Protein AF-A0AA42NW91-F1 (afdb_monomer_lite)

Foldseek 3Di:
DDDDDDDDDDDDDPDDDDPPVVVVVLQVVLLVQLLLLLLLLLLLLLLLVLVCVLVVHRDPSSVCSNVLSLLSLLVSCLSHHLVSSLVSNLVSNVVLLVVLVVQPVPLDPVSVVCSSVVPSVVSNVVCVVVSVVSVVVVVDDDVSSVPSCPDPSSVVSSVSSNVSSVVSNPPPDPD

Radius of gyration: 24.26 Å; chains: 1; bounding box: 45×74×80 Å

Sequence (175 aa):
MSKILKKVGFIIGLGVVHSVYAADIKTTGNEDKANQYTKCASSALTTGFIKTAFNQQSDRESQALIYGGAGMALYAGYLTSPEYALSSYKVHQQKIKQDSLKYISNGSRNEIYKFTVSYLVPKNEKCEPLFRELGGILAKKDADWDSFQNSDQAKELMKNITQSAKQMIVGKNSN

Secondary structure (DSSP, 8-state):
-----------------SSSHHHHHHHHHHHHHHHHHHHHHHHHHHHHHHHHHHHSS--HHHHHHHHHHHHHHHHHHHHS-HHHHHHHHHHHHHHHHHHHTTT-SS--HHHHHHHIIIIIHHHHHHTHHHHHHHHHHHTS--HHHHHHHHSHHHHHHHHHHHHHHHHHHS-S---

pLDDT: mean 81.88, std 19.74, range [27.89, 98.0]

Structure (mmCIF, N/CA/C/O backbone):
data_AF-A0AA42NW91-F1
#
_entry.id   AF-A0AA42NW91-F1
#
loop_
_atom_site.group_PDB
_atom_site.id
_atom_site.type_symbol
_atom_site.label_atom_id
_atom_site.label_alt_id
_atom_site.label_comp_id
_atom_site.label_asym_id
_atom_site.label_entity_id
_atom_site.label_seq_id
_atom_site.pdbx_PDB_ins_code
_atom_site.Cartn_x
_atom_site.Cartn_y
_atom_site.Cartn_z
_atom_site.occupancy
_atom_site.B_iso_or_equiv
_atom_site.auth_seq_id
_atom_site.auth_comp_id
_atom_site.auth_asym_id
_atom_site.auth_atom_id
_atom_site.pdbx_PDB_model_num
ATOM 1 N N . MET A 1 1 ? 23.705 59.621 -51.061 1.00 33.75 1 MET A N 1
ATOM 2 C CA . MET A 1 1 ? 22.946 58.984 -52.163 1.00 33.75 1 MET A CA 1
ATOM 3 C C . MET A 1 1 ? 23.263 57.492 -52.193 1.00 33.75 1 MET A C 1
ATOM 5 O O . MET A 1 1 ? 24.429 57.175 -52.048 1.00 33.75 1 MET A O 1
ATOM 9 N N . SER A 1 2 ? 22.228 56.647 -52.344 1.00 27.89 2 SER A N 1
ATOM 10 C CA . SER A 1 2 ? 22.190 55.221 -52.771 1.00 27.89 2 SER A CA 1
ATOM 11 C C . SER A 1 2 ? 23.281 54.245 -52.299 1.00 27.89 2 SER A C 1
ATOM 13 O O . SER A 1 2 ? 24.444 54.392 -52.635 1.00 27.89 2 SER A O 1
ATOM 15 N N . LYS A 1 3 ? 22.938 53.245 -51.468 1.00 41.09 3 LYS A N 1
ATOM 16 C CA . LYS A 1 3 ? 22.430 51.886 -51.817 1.00 41.09 3 LYS A CA 1
ATOM 17 C C . LYS A 1 3 ? 23.430 51.032 -52.616 1.00 41.09 3 LYS A C 1
ATOM 19 O O . LYS A 1 3 ? 23.683 51.352 -53.767 1.00 41.09 3 LYS A O 1
ATOM 24 N N . ILE A 1 4 ? 23.840 49.885 -52.051 1.00 37.78 4 ILE A N 1
ATOM 25 C CA . ILE A 1 4 ? 23.621 48.522 -52.594 1.00 37.78 4 ILE A CA 1
ATOM 26 C C . ILE A 1 4 ? 24.137 47.454 -51.600 1.00 37.78 4 ILE A C 1
ATOM 28 O O . ILE A 1 4 ? 25.276 47.479 -51.149 1.00 37.78 4 ILE A O 1
ATOM 32 N N . LEU A 1 5 ? 23.237 46.516 -51.286 1.00 41.16 5 LEU A N 1
ATOM 33 C CA . LEU A 1 5 ? 23.440 45.210 -50.650 1.00 41.16 5 LEU A CA 1
ATOM 34 C C . LEU A 1 5 ? 24.582 44.392 -51.287 1.00 41.16 5 LEU A C 1
ATOM 36 O O . LEU A 1 5 ? 24.640 44.308 -52.511 1.00 41.16 5 LEU A O 1
ATOM 40 N N . LYS A 1 6 ? 25.269 43.561 -50.487 1.00 33.19 6 LYS A N 1
ATOM 41 C CA . LYS A 1 6 ? 25.359 42.111 -50.767 1.00 33.19 6 LYS A CA 1
ATOM 42 C C . LYS A 1 6 ? 25.774 41.297 -49.532 1.00 33.19 6 LYS A C 1
ATOM 44 O O . LYS A 1 6 ? 26.684 41.649 -48.797 1.00 33.19 6 LYS A O 1
ATOM 49 N N . LYS A 1 7 ? 25.010 40.220 -49.340 1.00 41.91 7 LYS A N 1
ATOM 50 C CA . LYS A 1 7 ? 25.029 39.204 -48.281 1.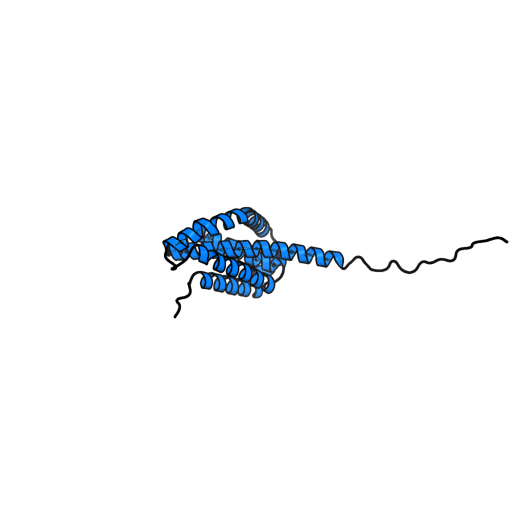00 41.91 7 LYS A CA 1
ATOM 51 C C . LYS A 1 7 ? 26.389 38.505 -48.153 1.00 41.91 7 LYS A C 1
ATOM 53 O O . LYS A 1 7 ? 26.914 38.076 -49.173 1.00 41.91 7 LYS A O 1
ATOM 58 N N . VAL A 1 8 ? 26.838 38.236 -46.925 1.00 40.94 8 VAL A N 1
ATOM 59 C CA . VAL A 1 8 ? 27.683 37.069 -46.603 1.00 40.94 8 VAL A CA 1
ATOM 60 C C . VAL A 1 8 ? 27.181 36.469 -45.288 1.00 40.94 8 VAL A C 1
ATOM 62 O O . VAL A 1 8 ? 26.791 37.191 -44.376 1.00 40.94 8 VAL A O 1
ATOM 65 N N . GLY A 1 9 ? 27.058 35.144 -45.289 1.00 35.78 9 GLY A N 1
ATOM 66 C CA . GLY A 1 9 ? 26.177 34.339 -44.451 1.00 35.78 9 GLY A CA 1
ATOM 67 C C . GLY A 1 9 ? 26.399 34.431 -42.946 1.00 35.78 9 GLY A C 1
ATOM 68 O O . GLY A 1 9 ? 27.510 34.281 -42.452 1.00 35.78 9 GLY A O 1
ATOM 69 N N . PHE A 1 10 ? 25.283 34.550 -42.230 1.00 36.75 10 PHE A N 1
ATOM 70 C CA . PHE A 1 10 ? 25.173 34.158 -40.834 1.00 36.75 10 PHE A CA 1
ATOM 71 C C . PHE A 1 10 ? 24.552 32.755 -40.806 1.00 36.75 10 PHE A C 1
ATOM 73 O O . PHE A 1 10 ? 23.337 32.600 -40.902 1.00 36.75 10 PHE A O 1
ATOM 80 N N . ILE A 1 11 ? 25.395 31.725 -40.761 1.00 48.62 11 ILE A N 1
ATOM 81 C CA . ILE A 1 11 ? 25.000 30.370 -40.367 1.00 48.62 11 ILE A CA 1
ATOM 82 C C . ILE A 1 11 ? 25.931 30.005 -39.218 1.00 48.62 11 ILE A C 1
ATOM 84 O O . ILE A 1 11 ? 27.062 29.588 -39.441 1.00 48.62 11 ILE A O 1
ATOM 88 N N . ILE A 1 12 ? 25.464 30.200 -37.986 1.00 46.41 12 ILE A N 1
ATOM 89 C CA . ILE A 1 12 ? 26.097 29.631 -36.798 1.00 46.41 12 ILE A CA 1
ATOM 90 C C . ILE A 1 12 ? 25.023 28.844 -36.050 1.00 46.41 12 ILE A C 1
ATOM 92 O O . ILE A 1 12 ? 24.181 29.403 -35.358 1.00 46.41 12 ILE A O 1
ATOM 96 N N . GLY A 1 13 ? 25.055 27.530 -36.278 1.00 39.03 13 GLY A N 1
ATOM 97 C CA . GLY A 1 13 ? 24.793 26.497 -35.278 1.00 39.03 13 GLY A CA 1
ATOM 98 C C . GLY A 1 13 ? 23.445 26.502 -34.563 1.00 39.03 13 GLY A C 1
ATOM 99 O O . GLY A 1 13 ? 23.393 26.724 -33.360 1.00 39.03 13 GLY A O 1
ATOM 100 N N . LEU A 1 14 ? 22.383 26.084 -35.256 1.00 40.84 14 LEU A N 1
ATOM 101 C CA . LEU A 1 14 ? 21.282 25.347 -34.623 1.00 40.84 14 LEU A CA 1
ATOM 102 C C . LEU A 1 14 ? 21.824 23.961 -34.231 1.00 40.84 14 LEU A C 1
ATOM 104 O O . LEU A 1 14 ? 21.695 22.987 -34.968 1.00 40.84 14 LEU A O 1
ATOM 108 N N . GLY A 1 15 ? 22.534 23.905 -33.107 1.00 42.09 15 GLY A N 1
ATOM 109 C CA . GLY A 1 15 ? 23.171 22.700 -32.594 1.00 42.09 15 GLY A CA 1
ATOM 110 C C . GLY A 1 15 ? 22.816 22.489 -31.129 1.00 42.09 15 GLY A C 1
ATOM 111 O O . GLY A 1 15 ? 23.334 23.183 -30.267 1.00 42.09 15 GLY A O 1
ATOM 112 N N . VAL A 1 16 ? 21.986 21.471 -30.886 1.00 46.84 16 VAL A N 1
ATOM 113 C CA . VAL A 1 16 ? 21.739 20.811 -29.589 1.00 46.84 16 VAL A CA 1
ATOM 114 C C . VAL A 1 16 ? 20.848 21.564 -28.587 1.00 46.84 16 VAL A C 1
ATOM 116 O O . VAL A 1 16 ? 21.306 22.025 -27.551 1.00 46.84 16 VAL A O 1
ATOM 119 N N . VAL A 1 17 ? 19.530 21.577 -28.825 1.00 44.03 17 VAL A N 1
ATOM 120 C CA . VAL A 1 17 ? 18.531 21.767 -27.747 1.00 44.03 17 VAL A CA 1
ATOM 121 C C . VAL A 1 17 ? 17.295 20.889 -27.997 1.00 44.03 17 VAL A C 1
ATOM 123 O O . VAL A 1 17 ? 16.213 21.406 -28.224 1.00 44.03 17 VAL A O 1
ATOM 126 N N . HIS A 1 18 ? 17.427 19.558 -28.036 1.00 40.38 18 HIS A N 1
ATOM 127 C CA . HIS A 1 18 ? 16.244 18.680 -28.192 1.00 40.38 18 HIS A CA 1
ATOM 128 C C . HIS A 1 18 ? 16.258 17.379 -27.370 1.00 40.38 18 HIS A C 1
ATOM 130 O O . HIS A 1 18 ? 15.422 16.516 -27.607 1.00 40.38 18 HIS A O 1
ATOM 136 N N . SER A 1 19 ? 17.135 17.214 -26.376 1.00 41.06 19 SER A N 1
ATOM 137 C CA . SER A 1 19 ? 17.220 15.939 -25.634 1.00 41.06 19 SER A CA 1
ATOM 138 C C . SER A 1 19 ? 16.938 16.003 -24.129 1.00 41.06 19 SER A C 1
ATOM 140 O O . SER A 1 19 ? 16.860 14.950 -23.508 1.00 41.06 19 SER A O 1
ATOM 142 N N . VAL A 1 20 ? 16.715 17.181 -23.532 1.00 45.53 20 VAL A N 1
ATOM 143 C CA . VAL A 1 20 ? 16.497 17.288 -22.069 1.00 45.53 20 VAL A CA 1
ATOM 144 C C . VAL A 1 20 ? 15.008 17.283 -21.683 1.00 45.53 20 VAL A C 1
ATOM 146 O O . VAL A 1 20 ? 14.636 16.730 -20.657 1.00 45.53 20 VAL A O 1
ATOM 149 N N . TYR A 1 21 ? 14.118 17.779 -22.548 1.00 44.28 21 TYR A N 1
ATOM 150 C CA . TYR A 1 21 ? 12.688 17.917 -22.221 1.00 44.28 21 TYR A CA 1
ATOM 151 C C . TYR A 1 21 ? 11.911 16.588 -22.135 1.00 44.28 21 TYR A C 1
ATOM 153 O O . TYR A 1 21 ? 10.896 16.505 -21.449 1.00 44.28 21 TYR A O 1
ATOM 161 N N . ALA A 1 22 ? 12.364 15.533 -22.820 1.00 45.94 22 ALA A N 1
ATOM 162 C CA . ALA A 1 22 ? 11.659 14.247 -22.841 1.00 45.94 22 ALA A CA 1
ATOM 163 C C . ALA A 1 22 ? 11.909 13.397 -21.580 1.00 45.94 22 ALA A C 1
ATOM 165 O O . ALA A 1 22 ? 11.042 12.615 -21.188 1.00 45.94 22 ALA A O 1
ATOM 166 N N . ALA A 1 23 ? 13.075 13.551 -20.943 1.00 49.50 23 ALA A N 1
ATOM 167 C CA . ALA A 1 23 ? 13.406 12.839 -19.711 1.00 49.50 23 ALA A CA 1
ATOM 168 C C . ALA A 1 23 ? 12.624 13.404 -18.514 1.00 49.50 23 ALA A C 1
ATOM 170 O O . ALA A 1 23 ? 12.064 12.630 -17.739 1.00 49.50 23 ALA A O 1
ATOM 171 N N . ASP A 1 24 ? 12.493 14.731 -18.419 1.00 49.06 24 ASP A N 1
ATOM 172 C CA . ASP A 1 24 ? 11.756 15.381 -17.328 1.00 49.06 24 ASP A CA 1
ATOM 173 C C . ASP A 1 24 ? 10.251 15.079 -17.380 1.00 49.06 24 ASP A C 1
ATOM 175 O O . ASP A 1 24 ? 9.681 14.656 -16.377 1.00 49.06 24 ASP A O 1
ATOM 179 N N . ILE A 1 25 ? 9.609 15.163 -18.554 1.00 60.72 25 ILE A N 1
ATOM 180 C CA . ILE A 1 25 ? 8.168 14.864 -18.692 1.00 60.72 25 ILE A CA 1
ATOM 181 C C . ILE A 1 25 ? 7.858 13.400 -18.334 1.00 60.72 25 ILE A C 1
ATOM 183 O O . ILE A 1 25 ? 6.850 13.113 -17.684 1.00 60.72 25 ILE A O 1
ATOM 187 N N . LYS A 1 26 ? 8.728 12.460 -18.733 1.00 61.66 26 LYS A N 1
ATOM 188 C CA . LYS A 1 26 ? 8.569 11.033 -18.411 1.00 61.66 26 LYS A CA 1
ATOM 189 C C . LYS A 1 26 ? 8.750 10.768 -16.912 1.00 61.66 26 LYS A C 1
ATOM 191 O O . LYS A 1 26 ? 8.016 9.956 -16.353 1.00 61.66 26 LYS A O 1
ATOM 196 N N . THR A 1 27 ? 9.683 11.470 -16.269 1.00 64.00 27 THR A N 1
ATOM 197 C CA . THR A 1 27 ? 9.941 11.347 -14.826 1.00 64.00 27 THR A CA 1
ATOM 198 C C . THR A 1 27 ? 8.755 11.872 -14.016 1.00 64.00 27 THR A C 1
ATOM 200 O O . THR A 1 27 ? 8.247 11.155 -13.158 1.00 64.00 27 THR A O 1
ATOM 203 N N . THR A 1 28 ? 8.207 13.042 -14.366 1.00 72.56 28 THR A N 1
ATOM 204 C CA . THR A 1 28 ? 7.009 13.591 -13.704 1.00 72.56 28 THR A CA 1
ATOM 205 C C . THR A 1 28 ? 5.781 12.692 -13.891 1.00 72.56 28 THR A C 1
ATOM 207 O O . THR A 1 28 ? 5.058 12.426 -12.933 1.00 72.56 28 THR A O 1
ATOM 210 N N . GLY A 1 29 ? 5.571 12.139 -15.093 1.00 86.00 29 GLY A N 1
ATOM 211 C CA . GLY A 1 29 ? 4.453 11.222 -15.350 1.00 86.00 29 GLY A CA 1
ATOM 212 C C . GLY A 1 29 ? 4.539 9.906 -14.564 1.00 86.00 29 GLY A C 1
ATOM 213 O O . GLY A 1 29 ? 3.520 9.399 -14.084 1.00 86.00 29 GLY A O 1
ATOM 214 N N . ASN A 1 30 ? 5.747 9.360 -14.394 1.00 91.44 30 ASN A N 1
ATOM 215 C CA . ASN A 1 30 ? 5.968 8.165 -13.580 1.00 91.44 30 ASN A CA 1
ATOM 216 C C . ASN A 1 30 ? 5.765 8.441 -12.086 1.00 91.44 30 ASN A C 1
ATOM 218 O O . ASN A 1 30 ? 5.148 7.623 -11.405 1.00 91.44 30 ASN A O 1
ATOM 222 N N . GLU A 1 31 ? 6.228 9.586 -11.584 1.00 94.06 31 GLU A N 1
ATOM 223 C CA . GLU A 1 31 ? 6.023 10.002 -10.193 1.00 94.06 31 GLU A CA 1
ATOM 224 C C . GLU A 1 31 ? 4.545 10.204 -9.857 1.00 94.06 31 GLU A C 1
ATOM 226 O O . GLU A 1 31 ? 4.063 9.663 -8.859 1.00 94.06 31 GLU A O 1
ATOM 231 N N . ASP A 1 32 ? 3.787 10.885 -10.719 1.00 94.56 32 ASP A N 1
ATOM 232 C CA . ASP A 1 32 ? 2.346 11.075 -10.534 1.00 94.56 32 ASP A CA 1
ATOM 233 C C . ASP A 1 32 ? 1.605 9.739 -10.450 1.00 94.56 32 ASP A C 1
ATOM 235 O O . ASP A 1 32 ? 0.714 9.544 -9.613 1.00 94.56 32 ASP A O 1
ATOM 239 N N . LYS A 1 33 ? 1.989 8.791 -11.305 1.00 95.69 33 LYS A N 1
ATOM 240 C CA . LYS A 1 33 ? 1.393 7.460 -11.341 1.00 95.69 33 LYS A CA 1
ATOM 241 C C . LYS A 1 33 ? 1.804 6.625 -10.130 1.00 95.69 33 LYS A C 1
ATOM 243 O O . LYS A 1 33 ? 0.939 6.039 -9.478 1.00 95.69 33 LYS A O 1
ATOM 248 N N . ALA A 1 34 ? 3.084 6.626 -9.767 1.00 96.50 34 ALA A N 1
ATOM 249 C CA . ALA A 1 34 ? 3.585 5.983 -8.556 1.00 96.50 34 ALA A CA 1
ATOM 250 C C . ALA A 1 34 ? 2.877 6.523 -7.303 1.00 96.50 34 ALA A C 1
ATOM 252 O O . ALA A 1 34 ? 2.460 5.745 -6.449 1.00 96.50 34 ALA A O 1
ATOM 253 N N . ASN A 1 35 ? 2.644 7.835 -7.229 1.00 97.56 35 ASN A N 1
ATOM 254 C CA . ASN A 1 35 ? 1.919 8.479 -6.136 1.00 97.56 35 ASN A CA 1
ATOM 255 C C . ASN A 1 35 ? 0.435 8.064 -6.061 1.00 97.56 35 ASN A C 1
ATOM 257 O O . ASN A 1 35 ? -0.132 7.947 -4.972 1.00 97.56 35 ASN A O 1
ATOM 261 N N . GLN A 1 36 ? -0.218 7.820 -7.200 1.00 97.56 36 GLN A N 1
ATOM 262 C CA . GLN A 1 36 ? -1.574 7.259 -7.220 1.00 97.56 36 GLN A CA 1
ATOM 263 C C . GLN A 1 36 ? -1.590 5.816 -6.700 1.00 97.56 36 GLN A C 1
ATOM 265 O O . GLN A 1 36 ? -2.428 5.472 -5.860 1.00 97.56 36 GLN A O 1
ATOM 270 N N . TYR A 1 37 ? -0.633 4.995 -7.137 1.00 98.00 37 TYR A N 1
ATOM 271 C CA . TYR A 1 37 ? -0.496 3.616 -6.679 1.00 98.00 37 TYR A CA 1
ATOM 272 C C . TYR A 1 37 ? -0.171 3.524 -5.184 1.00 98.00 37 TYR A C 1
ATOM 274 O O . TYR A 1 37 ? -0.821 2.757 -4.478 1.00 98.00 37 TYR A O 1
ATOM 282 N N . THR A 1 38 ? 0.743 4.337 -4.650 1.00 97.81 38 THR A N 1
ATOM 283 C CA . THR A 1 38 ? 1.073 4.347 -3.209 1.00 97.81 38 THR A CA 1
ATOM 284 C C . THR A 1 38 ? -0.094 4.832 -2.351 1.00 97.81 38 THR A C 1
ATOM 286 O O . THR A 1 38 ? -0.317 4.305 -1.258 1.00 97.81 38 THR A O 1
ATOM 289 N N . LYS A 1 39 ? -0.889 5.792 -2.840 1.00 97.50 39 LYS A N 1
ATOM 290 C CA . LYS A 1 39 ? -2.125 6.239 -2.181 1.00 97.50 39 LYS A CA 1
ATOM 291 C C . LYS A 1 39 ? -3.138 5.103 -2.060 1.00 97.50 39 LYS A C 1
ATOM 293 O O . LYS A 1 39 ? -3.711 4.904 -0.986 1.00 97.50 39 LYS A O 1
ATOM 298 N N . CYS A 1 40 ? -3.351 4.360 -3.142 1.00 97.81 40 CYS A N 1
ATOM 299 C CA . CYS A 1 40 ? -4.259 3.218 -3.153 1.00 97.81 40 CYS A CA 1
ATOM 300 C C . CYS A 1 40 ? -3.723 2.039 -2.337 1.00 97.81 40 CYS A C 1
ATOM 302 O O . CYS A 1 40 ? -4.472 1.466 -1.546 1.00 97.81 40 CYS A O 1
ATOM 304 N N . ALA A 1 41 ? -2.420 1.763 -2.419 1.00 97.69 41 ALA A N 1
ATOM 305 C CA . ALA A 1 41 ? -1.736 0.785 -1.583 1.00 97.69 41 ALA A CA 1
ATOM 306 C C . ALA A 1 41 ? -1.951 1.072 -0.094 1.00 97.69 41 ALA A C 1
ATOM 308 O O . ALA A 1 41 ? -2.323 0.179 0.661 1.00 97.69 41 ALA A O 1
ATOM 309 N N . SER A 1 42 ? -1.772 2.329 0.324 1.00 96.69 42 SER A N 1
ATOM 310 C CA . SER A 1 42 ? -1.940 2.759 1.715 1.00 96.69 42 SER A CA 1
ATOM 311 C C . SER A 1 42 ? -3.353 2.496 2.238 1.00 96.69 42 SER A C 1
ATOM 313 O O . SER A 1 42 ? -3.516 1.908 3.309 1.00 96.69 42 SER A O 1
ATOM 315 N N . SER A 1 43 ? -4.381 2.844 1.461 1.00 95.56 43 SER A N 1
ATOM 316 C CA . SER A 1 43 ? -5.779 2.589 1.827 1.00 95.56 43 SER A CA 1
ATOM 317 C C . SER A 1 43 ? -6.100 1.091 1.873 1.00 95.56 43 SER A C 1
ATOM 319 O O . SER A 1 43 ? -6.660 0.605 2.860 1.00 95.56 43 SER A O 1
ATOM 321 N N . ALA A 1 44 ? -5.693 0.340 0.848 1.00 96.00 44 ALA A N 1
ATOM 322 C CA . ALA A 1 44 ? -5.991 -1.081 0.724 1.00 96.00 44 ALA A CA 1
ATOM 323 C C . ALA A 1 44 ? -5.292 -1.919 1.800 1.00 96.00 44 ALA A C 1
ATOM 325 O O . ALA A 1 44 ? -5.958 -2.682 2.497 1.00 96.00 44 ALA A O 1
ATOM 326 N N . LEU A 1 45 ? -3.987 -1.715 2.013 1.00 95.56 45 LEU A N 1
ATOM 327 C CA . LEU A 1 45 ? -3.227 -2.409 3.056 1.00 95.56 45 LEU A CA 1
ATOM 328 C C . LEU A 1 45 ? -3.810 -2.119 4.436 1.00 95.56 45 LEU A C 1
ATOM 330 O O . LEU A 1 45 ? -4.073 -3.050 5.193 1.00 95.56 45 LEU A O 1
ATOM 334 N N . THR A 1 46 ? -4.082 -0.849 4.744 1.00 93.25 46 THR A N 1
ATOM 335 C CA . THR A 1 46 ? -4.713 -0.464 6.014 1.00 93.25 46 THR A CA 1
ATOM 336 C C . THR A 1 46 ? -6.041 -1.191 6.209 1.00 93.25 46 THR A C 1
ATOM 338 O O . THR A 1 46 ? -6.271 -1.791 7.255 1.00 93.25 46 THR A O 1
ATOM 341 N N . THR A 1 47 ? -6.899 -1.193 5.187 1.00 93.25 47 THR A N 1
ATOM 342 C CA . THR A 1 47 ? -8.207 -1.860 5.242 1.00 93.25 47 THR A CA 1
ATOM 343 C C . THR A 1 47 ? -8.057 -3.360 5.456 1.00 93.25 47 THR A C 1
ATOM 345 O O . THR A 1 47 ? -8.687 -3.921 6.349 1.00 93.25 47 THR A O 1
ATOM 348 N N . GLY A 1 48 ? -7.211 -4.015 4.659 1.00 93.00 48 GLY A N 1
ATOM 349 C CA . GLY A 1 48 ? -7.009 -5.456 4.721 1.00 93.00 48 GLY A CA 1
ATOM 350 C C . GLY A 1 48 ? -6.443 -5.895 6.067 1.00 93.00 48 GLY A C 1
ATOM 351 O O . GLY A 1 48 ? -6.966 -6.823 6.678 1.00 93.00 48 GLY A O 1
ATOM 352 N N . PHE A 1 49 ? -5.445 -5.189 6.599 1.00 91.31 49 PHE A N 1
ATOM 353 C CA . PHE A 1 49 ? -4.904 -5.516 7.915 1.00 91.31 49 PHE A CA 1
ATOM 354 C C . PHE A 1 49 ? -5.893 -5.229 9.057 1.00 91.31 49 PHE A C 1
ATOM 356 O O . PHE A 1 49 ? -5.940 -6.019 9.999 1.00 91.31 49 PHE A O 1
ATOM 363 N N . ILE A 1 50 ? -6.712 -4.168 8.985 1.00 89.38 50 ILE A N 1
ATOM 364 C CA . ILE A 1 50 ? -7.796 -3.951 9.961 1.00 89.38 50 ILE A CA 1
ATOM 365 C C . ILE A 1 50 ? -8.783 -5.120 9.902 1.00 89.38 50 ILE A C 1
ATOM 367 O O . ILE A 1 50 ? -9.097 -5.695 10.940 1.00 89.38 50 ILE A O 1
ATOM 371 N N . LYS A 1 51 ? -9.231 -5.526 8.708 1.00 89.31 51 LYS A N 1
ATOM 372 C CA . LYS A 1 51 ? -10.161 -6.658 8.550 1.00 89.31 51 LYS A CA 1
ATOM 373 C C . LYS A 1 51 ? -9.576 -7.953 9.115 1.00 89.31 51 LYS A C 1
ATOM 375 O O . LYS A 1 51 ? -10.238 -8.608 9.915 1.00 89.31 51 LYS A O 1
ATOM 380 N N . THR A 1 52 ? -8.316 -8.258 8.806 1.00 88.44 52 THR A N 1
ATOM 381 C CA . THR A 1 52 ? -7.608 -9.421 9.363 1.00 88.44 52 THR A CA 1
ATOM 382 C C . THR A 1 52 ? -7.520 -9.365 10.892 1.00 88.44 52 THR A C 1
ATOM 384 O O . THR A 1 52 ? -7.762 -10.371 11.555 1.00 88.44 52 THR A O 1
ATOM 387 N N . ALA A 1 53 ? -7.224 -8.200 11.477 1.00 85.06 53 ALA A N 1
ATOM 388 C CA . ALA A 1 53 ? -7.177 -8.039 12.931 1.00 85.06 53 ALA A CA 1
ATOM 389 C C . ALA A 1 53 ? -8.562 -8.209 13.585 1.00 85.06 53 ALA A C 1
ATOM 391 O O . ALA A 1 53 ? -8.684 -8.819 14.645 1.00 85.06 53 ALA A O 1
ATOM 392 N N . PHE A 1 54 ? -9.620 -7.703 12.947 1.00 81.38 54 PHE A N 1
ATOM 393 C CA . PHE A 1 54 ? -10.986 -7.747 13.475 1.00 81.38 54 PHE A CA 1
ATOM 394 C C . PHE A 1 54 ? -11.614 -9.132 13.411 1.00 81.38 54 PHE A C 1
ATOM 396 O O . PHE A 1 54 ? -12.307 -9.523 14.356 1.00 81.38 54 PHE A O 1
ATOM 403 N N . ASN A 1 55 ? -11.378 -9.845 12.313 1.00 78.81 55 ASN A N 1
ATOM 404 C CA . ASN A 1 55 ? -11.925 -11.175 12.080 1.00 78.81 55 ASN A CA 1
ATOM 405 C C . ASN A 1 55 ? -11.102 -12.267 12.773 1.00 78.81 55 ASN A C 1
ATOM 407 O O . ASN A 1 55 ? -11.519 -13.418 12.762 1.00 78.81 55 ASN A O 1
ATOM 411 N N . GLN A 1 56 ? -9.947 -11.919 13.366 1.00 68.94 56 GLN A N 1
ATOM 412 C CA . GLN A 1 56 ? -8.974 -12.859 13.952 1.00 68.94 56 GLN A CA 1
ATOM 413 C C . GLN A 1 56 ? -8.535 -13.974 12.979 1.00 68.94 56 GLN A C 1
ATOM 415 O O . GLN A 1 56 ? -7.894 -14.947 13.365 1.00 68.94 56 GLN A O 1
ATOM 420 N N . GLN A 1 57 ? -8.854 -13.800 11.699 1.00 69.94 57 GLN A N 1
ATOM 421 C CA . GLN A 1 57 ? -8.572 -14.681 10.586 1.00 69.94 57 GLN A CA 1
ATOM 422 C C . GLN A 1 57 ? -8.510 -13.821 9.323 1.00 69.94 57 GLN A C 1
ATOM 424 O O . GLN A 1 57 ? -9.227 -12.829 9.182 1.00 69.94 57 GLN A O 1
ATOM 429 N N . SER A 1 58 ? -7.626 -14.198 8.405 1.00 77.75 58 SER A N 1
ATOM 430 C CA . SER A 1 58 ? -7.498 -13.539 7.109 1.00 77.75 58 SER A CA 1
ATOM 431 C C . SER A 1 58 ? -8.521 -14.129 6.135 1.00 77.75 58 SER A C 1
ATOM 433 O O . SER A 1 58 ? -8.345 -15.261 5.678 1.00 77.75 58 SER A O 1
ATOM 435 N N . ASP A 1 59 ? -9.595 -13.393 5.844 1.00 88.12 59 ASP A N 1
ATOM 436 C CA . ASP A 1 59 ? -10.596 -13.790 4.852 1.00 88.12 59 ASP A CA 1
ATOM 437 C C . ASP A 1 59 ? -10.144 -13.449 3.419 1.00 88.12 59 ASP A C 1
ATOM 439 O O . ASP A 1 59 ? -9.120 -12.804 3.187 1.00 88.12 59 ASP A O 1
ATOM 443 N N . ARG A 1 60 ? -10.896 -13.921 2.419 1.00 89.19 60 ARG A N 1
ATOM 444 C CA . ARG A 1 60 ? -10.539 -13.720 1.007 1.00 89.19 60 ARG A CA 1
ATOM 445 C C . ARG A 1 60 ? -10.449 -12.238 0.631 1.00 89.19 60 ARG A C 1
ATOM 447 O O . ARG A 1 60 ? -9.623 -11.870 -0.200 1.00 89.19 60 ARG A O 1
ATOM 454 N N . GLU A 1 61 ? -11.297 -11.400 1.213 1.00 89.00 61 GLU A N 1
ATOM 455 C CA . GLU A 1 61 ? -11.339 -9.976 0.906 1.00 89.00 61 GLU A CA 1
ATOM 456 C C . GLU A 1 61 ? -10.155 -9.245 1.549 1.00 89.00 61 GLU A C 1
ATOM 458 O O . GLU A 1 61 ? -9.496 -8.438 0.893 1.00 89.00 61 GLU A O 1
ATOM 463 N N . SER A 1 62 ? -9.825 -9.569 2.802 1.00 90.62 62 SER A N 1
ATOM 464 C CA . SER A 1 62 ? -8.666 -8.997 3.486 1.00 90.62 62 SER A CA 1
ATOM 465 C C . SER A 1 62 ? -7.360 -9.390 2.795 1.00 90.62 62 SER A C 1
ATOM 467 O O . SER A 1 62 ? -6.497 -8.534 2.594 1.00 90.62 62 SER A O 1
ATOM 469 N N . GLN A 1 63 ? -7.241 -10.638 2.336 1.00 92.12 63 GLN A N 1
ATOM 470 C CA . GLN A 1 63 ? -6.114 -11.090 1.521 1.00 92.12 63 GLN A CA 1
ATOM 471 C C . GLN A 1 63 ? -6.036 -10.341 0.192 1.00 92.12 63 GLN A C 1
ATOM 473 O O . GLN A 1 63 ? -4.964 -9.854 -0.160 1.00 92.12 63 GLN A O 1
ATOM 478 N N . ALA A 1 64 ? -7.152 -10.192 -0.526 1.00 92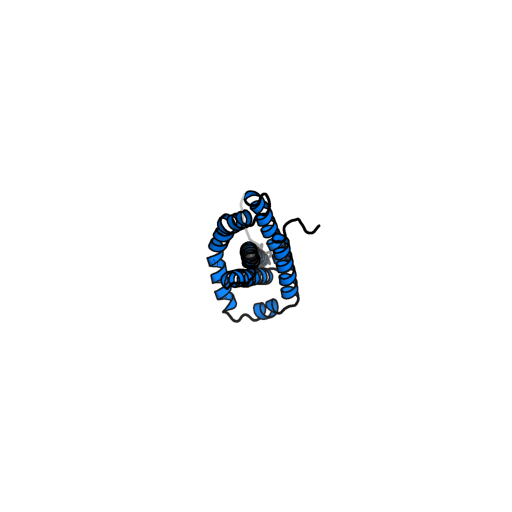.19 64 ALA A N 1
ATOM 479 C CA . ALA A 1 64 ? -7.177 -9.458 -1.790 1.00 92.19 64 ALA A CA 1
ATOM 480 C C . ALA A 1 64 ? -6.710 -8.003 -1.618 1.00 92.19 64 ALA A C 1
ATOM 482 O O . ALA A 1 64 ? -5.907 -7.512 -2.411 1.00 92.19 64 ALA A O 1
ATOM 483 N N . LEU A 1 65 ? -7.145 -7.337 -0.546 1.00 94.50 65 LEU A N 1
ATOM 484 C CA . LEU A 1 65 ? -6.719 -5.979 -0.207 1.00 94.50 65 LEU A CA 1
ATOM 485 C C . LEU A 1 65 ? -5.228 -5.903 0.145 1.00 94.50 65 LEU A C 1
ATOM 487 O O . LEU A 1 65 ? -4.540 -4.985 -0.304 1.00 94.50 65 LEU A O 1
ATOM 491 N N . ILE A 1 66 ? -4.717 -6.866 0.919 1.00 94.62 66 ILE A N 1
ATOM 492 C CA . ILE A 1 66 ? -3.303 -6.911 1.307 1.00 94.62 66 ILE A CA 1
ATOM 493 C C . ILE A 1 66 ? -2.418 -7.173 0.087 1.00 94.62 66 ILE A C 1
ATOM 495 O O . ILE A 1 66 ? -1.494 -6.405 -0.168 1.00 94.62 66 ILE A O 1
ATOM 499 N N . TYR A 1 67 ? -2.700 -8.221 -0.687 1.00 93.31 67 TYR A N 1
ATOM 500 C CA . TYR A 1 67 ? -1.887 -8.583 -1.848 1.00 93.31 67 TYR A CA 1
ATOM 501 C C . TYR A 1 67 ? -1.987 -7.549 -2.961 1.00 93.31 67 TYR A C 1
ATOM 503 O O . TYR A 1 67 ? -0.970 -7.157 -3.529 1.00 93.31 67 TYR A O 1
ATOM 511 N N . GLY A 1 68 ? -3.190 -7.051 -3.236 1.00 94.06 68 GLY A N 1
ATOM 512 C CA . GLY A 1 68 ? -3.375 -5.998 -4.218 1.00 94.06 68 GLY A CA 1
ATOM 513 C C . GLY A 1 68 ? -2.659 -4.708 -3.801 1.00 94.06 68 GLY A C 1
ATOM 514 O O . GLY A 1 68 ? -1.950 -4.114 -4.608 1.00 94.06 68 GLY A O 1
ATOM 515 N N . GLY A 1 69 ? -2.788 -4.290 -2.538 1.00 96.88 69 GLY A N 1
ATOM 516 C CA . GLY A 1 69 ? -2.095 -3.105 -2.032 1.00 96.88 69 GLY A CA 1
ATOM 517 C C . GLY A 1 69 ? -0.570 -3.259 -2.034 1.00 96.88 69 GLY A C 1
ATOM 518 O O . GLY A 1 69 ? 0.138 -2.320 -2.392 1.00 96.88 69 GLY A O 1
ATOM 519 N N . ALA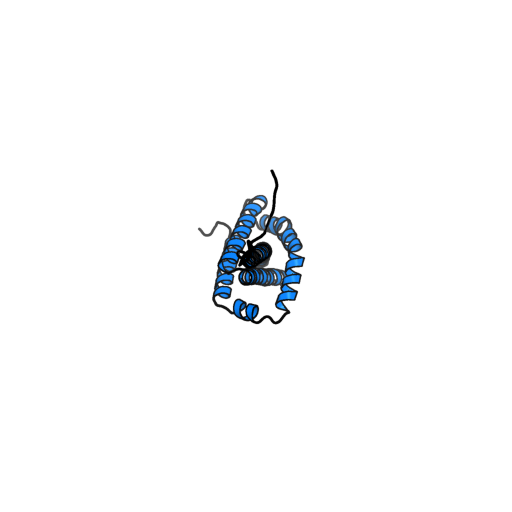 A 1 70 ? -0.057 -4.450 -1.716 1.00 95.88 70 ALA A N 1
ATOM 520 C CA . ALA A 1 70 ? 1.361 -4.780 -1.851 1.00 95.88 70 ALA A CA 1
ATOM 521 C C . ALA A 1 70 ? 1.837 -4.688 -3.309 1.00 95.88 70 ALA A C 1
ATOM 523 O O . ALA A 1 70 ? 2.860 -4.065 -3.581 1.00 95.88 70 ALA A O 1
ATOM 524 N N . GLY A 1 71 ? 1.066 -5.237 -4.251 1.00 95.56 71 GLY A N 1
ATOM 525 C CA . GLY A 1 71 ? 1.361 -5.140 -5.680 1.00 95.56 71 GLY A CA 1
ATOM 526 C C . GLY A 1 71 ? 1.415 -3.691 -6.169 1.00 95.56 71 GLY A C 1
ATOM 527 O O . GLY A 1 71 ? 2.342 -3.319 -6.880 1.00 95.56 71 GLY A O 1
ATOM 528 N N . MET A 1 72 ? 0.480 -2.843 -5.729 1.00 97.50 72 MET A N 1
ATOM 529 C CA . MET A 1 72 ? 0.482 -1.412 -6.062 1.00 97.50 72 MET A CA 1
ATOM 530 C C . MET A 1 72 ? 1.719 -0.690 -5.520 1.00 97.50 72 MET A C 1
ATOM 532 O O . MET A 1 72 ? 2.334 0.107 -6.224 1.00 97.50 72 MET A O 1
ATOM 536 N N . ALA A 1 73 ? 2.099 -0.971 -4.274 1.00 97.38 73 ALA A N 1
ATOM 537 C CA . ALA A 1 73 ? 3.289 -0.402 -3.658 1.00 97.38 73 ALA A CA 1
ATOM 538 C C . ALA A 1 73 ? 4.583 -0.810 -4.381 1.00 97.38 73 ALA A C 1
ATOM 540 O O . ALA A 1 73 ? 5.433 0.041 -4.643 1.00 97.38 73 ALA A O 1
ATOM 541 N N . LEU A 1 74 ? 4.715 -2.094 -4.727 1.00 96.50 74 LEU A N 1
ATOM 542 C CA . LEU A 1 74 ? 5.839 -2.595 -5.518 1.00 96.50 74 LEU A CA 1
ATOM 543 C C . LEU A 1 74 ? 5.886 -1.937 -6.891 1.00 96.50 74 LEU A C 1
ATOM 545 O O . LEU A 1 74 ? 6.938 -1.465 -7.307 1.00 96.50 74 LEU A O 1
ATOM 549 N N . TYR A 1 75 ? 4.746 -1.862 -7.576 1.00 96.38 75 TYR A N 1
ATOM 550 C CA . TYR A 1 75 ? 4.684 -1.268 -8.904 1.00 96.38 75 TYR A CA 1
ATOM 551 C C . TYR A 1 75 ? 5.033 0.222 -8.892 1.00 96.38 75 TYR A C 1
ATOM 553 O O . TYR A 1 75 ? 5.737 0.698 -9.777 1.00 96.38 75 TYR A O 1
ATOM 561 N N . ALA A 1 76 ? 4.643 0.957 -7.849 1.00 97.25 76 ALA A N 1
ATOM 562 C CA . ALA A 1 76 ? 5.115 2.324 -7.657 1.00 97.25 76 ALA A CA 1
ATOM 563 C C . ALA A 1 76 ? 6.644 2.401 -7.514 1.00 97.25 76 ALA A C 1
ATOM 565 O O . ALA A 1 76 ? 7.255 3.297 -8.087 1.00 97.25 76 ALA A O 1
ATOM 566 N N . GLY A 1 77 ? 7.259 1.455 -6.796 1.00 96.44 77 GLY A N 1
ATOM 567 C CA . GLY A 1 77 ? 8.716 1.364 -6.670 1.00 96.44 77 GLY A CA 1
ATOM 568 C C . GLY A 1 77 ? 9.413 1.060 -7.995 1.00 96.44 77 GLY A C 1
ATOM 569 O O . GLY A 1 77 ? 10.471 1.618 -8.260 1.00 96.44 77 GLY A O 1
ATOM 570 N N . TYR A 1 78 ? 8.794 0.232 -8.837 1.00 95.25 78 TYR A N 1
ATOM 571 C CA . TYR A 1 78 ? 9.274 -0.065 -10.187 1.00 95.25 78 TYR A CA 1
ATOM 572 C C . TYR A 1 78 ? 9.182 1.146 -11.130 1.00 95.25 78 TYR A C 1
ATOM 574 O O . TYR A 1 78 ? 10.094 1.388 -11.914 1.00 95.25 78 TYR A O 1
ATOM 582 N N . LEU A 1 79 ? 8.095 1.924 -11.056 1.00 93.81 79 LEU A N 1
ATOM 583 C CA . LEU A 1 79 ? 7.900 3.110 -11.898 1.00 93.81 79 LEU A CA 1
ATOM 584 C C . LEU A 1 79 ? 8.906 4.232 -11.605 1.00 93.81 79 LEU A C 1
ATOM 586 O O . LEU A 1 79 ? 9.230 5.009 -12.509 1.00 93.81 79 LEU A O 1
ATOM 590 N N . THR A 1 80 ? 9.347 4.342 -10.351 1.00 94.25 80 THR A N 1
ATOM 591 C CA . THR A 1 80 ? 10.268 5.384 -9.884 1.00 94.25 80 THR A CA 1
ATOM 592 C C . THR A 1 80 ? 11.460 4.778 -9.145 1.00 94.25 80 THR A C 1
ATOM 594 O O . THR A 1 80 ? 12.461 4.436 -9.769 1.00 94.25 80 THR A O 1
ATOM 597 N N . SER A 1 81 ? 11.371 4.658 -7.820 1.00 94.88 81 SER A N 1
ATOM 598 C CA . SER A 1 81 ? 12.363 4.009 -6.969 1.00 94.88 81 SER A CA 1
ATOM 599 C C . SER A 1 81 ? 11.716 3.473 -5.682 1.00 94.88 81 SER A C 1
ATOM 601 O O . SER A 1 81 ? 10.677 3.992 -5.242 1.00 94.88 81 SER A O 1
ATOM 603 N N . PRO A 1 82 ? 12.328 2.473 -5.018 1.00 95.75 82 PRO A N 1
ATOM 604 C CA . PRO A 1 82 ? 11.879 1.987 -3.713 1.00 95.75 82 PRO A CA 1
ATOM 605 C C . PRO A 1 82 ? 11.747 3.096 -2.659 1.00 95.75 82 PRO A C 1
ATOM 607 O O . PRO A 1 82 ? 10.782 3.131 -1.895 1.00 95.75 82 PRO A O 1
ATOM 610 N N . GLU A 1 83 ? 12.693 4.031 -2.630 1.00 96.00 83 GLU A N 1
ATOM 611 C CA . GLU A 1 83 ? 12.738 5.136 -1.672 1.00 96.00 83 GLU A CA 1
ATOM 612 C C . GLU A 1 83 ? 11.583 6.113 -1.900 1.00 96.00 83 GLU A C 1
ATOM 614 O O . GLU A 1 83 ? 10.907 6.503 -0.941 1.00 96.00 83 GLU A O 1
ATOM 619 N N . TYR A 1 84 ? 11.313 6.466 -3.162 1.00 95.88 84 TYR A N 1
ATOM 620 C CA . TYR A 1 84 ? 10.177 7.311 -3.520 1.00 95.88 84 TYR A CA 1
ATOM 621 C C . TYR A 1 84 ? 8.860 6.647 -3.115 1.00 95.88 84 TYR A C 1
ATOM 623 O O . TYR A 1 84 ? 8.032 7.262 -2.435 1.00 95.88 84 TYR A O 1
ATOM 631 N N . ALA A 1 85 ? 8.675 5.375 -3.480 1.00 97.38 85 ALA A N 1
ATOM 632 C CA . ALA A 1 85 ? 7.459 4.632 -3.172 1.00 97.38 85 ALA A CA 1
ATOM 633 C C . ALA A 1 85 ? 7.222 4.532 -1.660 1.00 97.38 85 ALA A C 1
ATOM 635 O O . ALA A 1 85 ? 6.110 4.792 -1.192 1.00 97.38 85 ALA A O 1
ATOM 636 N N . LEU A 1 86 ? 8.265 4.235 -0.878 1.00 97.12 86 LEU A N 1
ATOM 637 C CA . LEU A 1 86 ? 8.182 4.182 0.581 1.00 97.12 86 LEU A CA 1
ATOM 638 C C . LEU A 1 86 ? 7.835 5.547 1.189 1.00 97.12 86 LEU A C 1
ATOM 640 O O . LEU A 1 86 ? 6.987 5.625 2.082 1.00 97.12 86 LEU A O 1
ATOM 644 N N . SER A 1 87 ? 8.482 6.616 0.722 1.00 96.56 87 SER A N 1
ATOM 645 C CA . SER A 1 87 ? 8.235 7.981 1.197 1.00 96.56 87 SER A CA 1
ATOM 646 C C . SER A 1 87 ? 6.795 8.413 0.909 1.00 96.56 87 SER A C 1
ATOM 648 O O . SER A 1 87 ? 6.051 8.775 1.824 1.00 96.56 87 SER A O 1
ATOM 650 N N . SER A 1 88 ? 6.3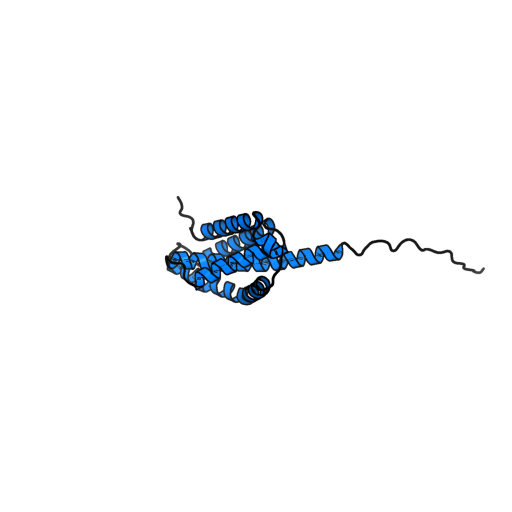56 8.263 -0.343 1.00 96.94 88 SER A N 1
ATOM 651 C CA . SER A 1 88 ? 4.994 8.577 -0.778 1.00 96.94 88 SER A CA 1
ATOM 652 C C . SER A 1 88 ? 3.951 7.754 -0.009 1.00 96.94 88 SER A C 1
ATOM 654 O O . SER A 1 88 ? 2.979 8.301 0.517 1.00 96.94 88 SER A O 1
ATOM 656 N N . TYR A 1 89 ? 4.183 6.450 0.166 1.00 97.25 89 TYR A N 1
ATOM 657 C CA . TYR A 1 89 ? 3.317 5.580 0.962 1.00 97.25 89 TYR A CA 1
ATOM 658 C C . TYR A 1 89 ? 3.150 6.076 2.406 1.00 97.25 89 TYR A C 1
ATOM 660 O O . TYR A 1 89 ? 2.023 6.158 2.907 1.00 97.25 89 TYR A O 1
ATOM 668 N N . LYS A 1 90 ? 4.254 6.443 3.071 1.00 95.31 90 LYS A N 1
ATOM 669 C CA . LYS A 1 90 ? 4.243 6.959 4.450 1.00 95.31 90 LYS A CA 1
ATOM 670 C C . LYS A 1 90 ? 3.471 8.272 4.568 1.00 95.31 90 LYS A C 1
ATOM 672 O O . LYS A 1 90 ? 2.724 8.441 5.531 1.00 95.31 90 LYS A O 1
ATOM 677 N N . VAL A 1 91 ? 3.582 9.168 3.584 1.00 95.81 91 VAL A N 1
ATOM 678 C CA . VAL A 1 91 ? 2.787 10.408 3.532 1.00 95.81 91 VAL A CA 1
ATOM 679 C C . VAL A 1 91 ? 1.290 10.091 3.497 1.00 95.81 91 VAL A C 1
ATOM 681 O O . VAL A 1 91 ? 0.520 10.631 4.296 1.00 95.81 91 VAL A O 1
ATOM 684 N N . HIS A 1 92 ? 0.864 9.170 2.628 1.00 95.75 92 HIS A N 1
ATOM 685 C CA . HIS A 1 92 ? -0.548 8.783 2.537 1.00 95.75 92 HIS A CA 1
ATOM 686 C C . HIS A 1 92 ? -1.035 8.064 3.793 1.00 95.75 92 HIS A C 1
ATOM 688 O O . HIS A 1 92 ? -2.137 8.345 4.260 1.00 95.75 92 HIS A O 1
ATOM 694 N N . GLN A 1 93 ? -0.211 7.205 4.393 1.00 92.88 93 GLN A N 1
ATOM 695 C CA . GLN A 1 93 ? -0.543 6.581 5.674 1.00 92.88 93 GLN A CA 1
ATOM 696 C C . GLN A 1 93 ? -0.732 7.596 6.793 1.00 92.88 93 GLN A C 1
ATOM 698 O O . GLN A 1 93 ? -1.700 7.512 7.547 1.00 92.88 93 GLN A O 1
ATOM 703 N N . GLN A 1 94 ? 0.172 8.569 6.900 1.00 91.81 94 GLN A N 1
ATOM 704 C CA . GLN A 1 94 ? 0.072 9.603 7.917 1.00 91.81 94 GLN A CA 1
ATOM 705 C C . GLN A 1 94 ? -1.211 10.422 7.740 1.00 91.81 94 GLN A C 1
ATOM 707 O O . GLN A 1 94 ? -1.875 10.742 8.725 1.00 91.81 94 GLN A O 1
ATOM 712 N N . LYS A 1 95 ? -1.611 10.693 6.493 1.00 92.94 95 LYS A N 1
ATOM 713 C CA . LYS A 1 95 ? -2.888 11.346 6.193 1.00 92.94 95 LYS A CA 1
ATOM 714 C C . LYS A 1 95 ? -4.088 10.501 6.618 1.00 92.94 95 LYS A C 1
ATOM 716 O O . LYS A 1 95 ? -4.999 11.025 7.251 1.00 92.94 95 LYS A O 1
ATOM 721 N N . ILE A 1 96 ? -4.082 9.200 6.321 1.00 92.44 96 ILE A N 1
ATOM 722 C CA . ILE A 1 96 ? -5.133 8.279 6.773 1.00 92.44 96 ILE A CA 1
ATOM 723 C C . ILE A 1 96 ? -5.208 8.273 8.307 1.00 92.44 96 ILE A C 1
ATOM 725 O O . ILE A 1 96 ? -6.301 8.364 8.858 1.00 92.44 96 ILE A O 1
ATOM 729 N N . LYS A 1 97 ? -4.064 8.227 8.997 1.00 88.50 97 LYS A N 1
ATOM 730 C CA . LYS A 1 97 ? -3.983 8.283 10.463 1.00 88.50 97 LYS A CA 1
ATOM 731 C C . LYS A 1 97 ? -4.521 9.595 11.038 1.00 88.50 97 LYS A C 1
ATOM 733 O O . LYS A 1 97 ? -5.165 9.589 12.077 1.00 88.50 97 LYS A O 1
ATOM 738 N N . GLN A 1 98 ? -4.258 10.728 10.395 1.00 89.25 98 GLN A N 1
ATOM 739 C CA . GLN A 1 98 ? -4.816 12.013 10.824 1.00 89.25 98 GLN A CA 1
ATOM 740 C C . GLN A 1 98 ? -6.330 12.062 10.613 1.00 89.25 98 GLN A C 1
ATOM 742 O O . GLN A 1 98 ? -7.066 12.480 11.504 1.00 89.25 98 GLN A O 1
ATOM 747 N N . ASP A 1 99 ? -6.809 11.600 9.459 1.00 89.56 99 ASP A N 1
ATOM 748 C CA . ASP A 1 99 ? -8.239 11.566 9.165 1.00 89.56 99 ASP A CA 1
ATOM 749 C C . ASP A 1 99 ? -8.994 10.564 10.046 1.00 89.56 99 ASP A C 1
ATOM 751 O O . ASP A 1 99 ? -10.153 10.813 10.379 1.00 89.56 99 ASP A O 1
ATOM 755 N N . SER A 1 100 ? -8.352 9.473 10.479 1.00 86.94 100 SER A N 1
ATOM 756 C CA . SER A 1 100 ? -8.972 8.486 11.366 1.00 86.94 100 SER A CA 1
ATOM 757 C C . SER A 1 100 ? -9.347 9.069 12.727 1.00 86.94 100 SER A C 1
ATOM 759 O O . SER A 1 100 ? -10.296 8.587 13.335 1.00 86.94 100 SER A O 1
ATOM 761 N N . LEU A 1 101 ? -8.682 10.138 13.181 1.00 85.94 101 LEU A N 1
ATOM 762 C CA . LEU A 1 101 ? -9.002 10.825 14.442 1.00 85.94 101 LEU A CA 1
ATOM 763 C C . LEU A 1 101 ? -10.414 11.432 14.457 1.00 85.94 101 LEU A C 1
ATOM 765 O O . LEU A 1 101 ? -10.966 11.668 15.524 1.00 85.94 101 LEU A O 1
ATOM 769 N N . LYS A 1 102 ? -11.026 11.658 13.286 1.00 85.94 102 LYS A N 1
ATOM 770 C CA . LYS A 1 102 ? -12.430 12.098 13.176 1.00 85.94 102 LYS A CA 1
ATOM 771 C C . LYS A 1 102 ? -13.429 10.984 13.504 1.00 85.94 102 LYS A C 1
ATOM 773 O O . LYS A 1 102 ? -14.583 11.268 13.798 1.00 85.94 102 LYS A O 1
ATOM 778 N N . TYR A 1 103 ? -12.997 9.731 13.391 1.00 84.75 103 TYR A N 1
ATOM 779 C CA . TYR A 1 103 ? -13.841 8.542 13.515 1.00 84.75 103 TYR A CA 1
ATOM 780 C C . TYR A 1 103 ? -13.523 7.727 14.768 1.00 84.75 103 TYR A C 1
ATOM 782 O O . TYR A 1 103 ? -14.386 7.002 15.255 1.00 84.75 103 TYR A O 1
ATOM 790 N N . ILE A 1 104 ? -12.284 7.826 15.255 1.00 82.12 104 ILE A N 1
ATOM 791 C CA . ILE A 1 104 ? -11.738 7.040 16.355 1.00 82.12 104 ILE A CA 1
ATOM 792 C C . ILE A 1 104 ? -11.363 7.994 17.487 1.00 82.12 104 ILE A C 1
ATOM 794 O O . ILE A 1 104 ? -10.337 8.670 17.412 1.00 82.12 104 ILE A O 1
ATOM 798 N N . SER A 1 105 ? -12.194 8.037 18.529 1.00 77.25 105 SER A N 1
ATOM 799 C CA . SER A 1 105 ? -11.956 8.838 19.732 1.00 77.25 105 SER A CA 1
ATOM 800 C C . SER A 1 105 ? -11.286 8.026 20.841 1.00 77.25 105 SER A C 1
ATOM 802 O O . SER A 1 105 ? -10.390 8.533 21.512 1.00 77.25 105 SER A O 1
ATOM 804 N N . ASN A 1 106 ? -11.670 6.756 21.005 1.00 75.81 106 ASN A N 1
ATOM 805 C CA . ASN A 1 106 ? -11.179 5.879 22.071 1.00 75.81 106 ASN A CA 1
ATOM 806 C C . ASN A 1 106 ? -10.648 4.529 21.570 1.00 75.81 106 ASN A C 1
ATOM 808 O O . ASN A 1 106 ? -10.173 3.727 22.371 1.00 75.81 106 ASN A O 1
ATOM 812 N N . GLY A 1 107 ? -10.711 4.266 20.260 1.00 76.19 107 GLY A N 1
ATOM 813 C CA . GLY A 1 107 ? -10.183 3.026 19.684 1.00 76.19 107 GLY A CA 1
ATOM 814 C C . GLY A 1 107 ? -11.127 1.836 19.824 1.00 76.19 107 GLY A C 1
ATOM 815 O O . GLY A 1 107 ? -10.700 0.698 19.634 1.00 76.19 107 GLY A O 1
ATOM 816 N N . SER A 1 108 ? -12.402 2.064 20.154 1.00 83.81 108 SER A N 1
ATOM 817 C CA . SER A 1 108 ? -13.366 0.971 20.270 1.00 83.81 108 SER A CA 1
ATOM 818 C C . SER A 1 108 ? -13.570 0.246 18.939 1.00 83.81 108 SER A C 1
ATOM 820 O O . SER A 1 108 ? -13.467 0.814 17.847 1.00 83.81 108 SER A O 1
ATOM 822 N N . ARG A 1 109 ? -13.950 -1.033 19.035 1.00 82.44 109 ARG A N 1
ATOM 823 C CA . ARG A 1 109 ? -14.256 -1.889 17.880 1.00 82.44 109 ARG A CA 1
ATOM 824 C C . ARG A 1 109 ? -15.265 -1.226 16.925 1.00 82.44 109 ARG A C 1
ATOM 826 O O . ARG A 1 109 ? -15.091 -1.268 15.712 1.00 82.44 109 ARG A O 1
ATOM 833 N N . ASN A 1 110 ? -16.289 -0.566 17.469 1.00 85.69 110 ASN A N 1
ATOM 834 C CA . ASN A 1 110 ? -17.322 0.114 16.682 1.00 85.69 110 ASN A CA 1
ATOM 835 C C . ASN A 1 110 ? -16.788 1.346 15.929 1.00 85.69 110 ASN A C 1
ATOM 837 O O . ASN A 1 110 ? -17.167 1.590 14.787 1.00 85.69 110 ASN A O 1
ATOM 841 N N . GLU A 1 111 ? -15.893 2.120 16.541 1.00 87.00 111 GLU A N 1
ATOM 842 C CA . GLU A 1 111 ? -15.282 3.290 15.902 1.00 87.00 111 GLU A CA 1
ATOM 843 C C . GLU A 1 111 ? -14.353 2.907 14.756 1.00 87.00 111 GLU A C 1
ATOM 845 O O . GLU A 1 111 ? -14.426 3.490 13.677 1.00 87.00 111 GLU A O 1
ATOM 850 N N . ILE A 1 112 ? -13.522 1.884 14.953 1.00 86.56 112 ILE A N 1
ATOM 851 C CA . ILE A 1 112 ? -12.644 1.377 13.895 1.00 86.56 112 ILE A CA 1
ATOM 852 C C . ILE A 1 112 ? -13.476 0.777 12.751 1.00 86.56 112 ILE A C 1
ATOM 854 O O . ILE A 1 112 ? -13.139 0.968 11.581 1.00 86.56 112 ILE A O 1
ATOM 858 N N . TYR A 1 113 ? -14.594 0.108 13.057 1.00 85.19 113 TYR A N 1
ATOM 859 C CA . TYR A 1 113 ? -15.539 -0.346 12.035 1.00 85.19 113 TYR A CA 1
ATOM 860 C C . TYR A 1 113 ? -16.125 0.833 11.244 1.00 85.19 113 TYR A C 1
ATOM 862 O O . TYR A 1 113 ? -16.055 0.833 10.016 1.00 85.19 113 TYR A O 1
ATOM 870 N N . LYS A 1 114 ? -16.619 1.877 11.926 1.00 86.88 114 LYS A N 1
ATOM 871 C CA . LYS A 1 114 ? -17.125 3.101 11.280 1.00 86.88 114 LYS A CA 1
ATOM 872 C C . LYS A 1 114 ? -16.060 3.792 10.436 1.00 86.88 114 LYS A C 1
ATOM 874 O O . LYS A 1 114 ? -16.342 4.187 9.314 1.00 86.88 114 LYS A O 1
ATOM 879 N N . PHE A 1 115 ? -14.834 3.906 10.933 1.00 90.56 115 PHE A N 1
ATOM 880 C CA . PHE A 1 115 ? -13.702 4.415 10.163 1.00 90.56 115 PHE A CA 1
ATOM 881 C C . PHE A 1 115 ? -13.472 3.583 8.894 1.00 90.56 115 PHE A C 1
ATOM 883 O O . PHE A 1 115 ? -13.338 4.121 7.797 1.00 90.56 115 PHE A O 1
ATOM 890 N N . THR A 1 116 ? -13.483 2.260 9.018 1.00 90.50 116 THR A N 1
ATOM 891 C CA . THR A 1 116 ? -13.256 1.364 7.882 1.00 90.50 116 THR A CA 1
ATOM 892 C C . THR A 1 116 ? -14.354 1.515 6.831 1.00 90.50 116 THR A C 1
ATOM 894 O O . THR A 1 116 ? -14.053 1.764 5.666 1.00 90.50 116 THR A O 1
ATOM 897 N N . VAL A 1 117 ? -15.623 1.432 7.232 1.00 89.56 117 VAL A N 1
ATOM 898 C CA . VAL A 1 117 ? -16.768 1.471 6.310 1.00 89.56 117 VAL A CA 1
ATOM 899 C C . VAL A 1 117 ? -17.010 2.870 5.748 1.00 89.56 117 VAL A C 1
ATOM 901 O O . VAL A 1 117 ? -17.235 3.009 4.553 1.00 89.56 117 VAL A O 1
ATOM 904 N N . SER A 1 118 ? -16.936 3.917 6.568 1.00 90.25 118 SER A N 1
ATOM 905 C CA . SER A 1 118 ? -17.285 5.275 6.134 1.00 90.25 118 SER A CA 1
ATOM 906 C C . SER A 1 118 ? -16.135 6.021 5.460 1.00 90.25 118 SER A C 1
ATOM 908 O O . SER A 1 118 ? -16.384 6.983 4.736 1.00 90.25 118 SER A O 1
ATOM 910 N N . TYR A 1 119 ? -14.879 5.621 5.689 1.00 92.62 119 TYR A N 1
ATOM 911 C CA . TYR A 1 119 ? -13.713 6.334 5.157 1.00 92.62 119 TYR A CA 1
ATOM 912 C C . TYR A 1 119 ? -12.828 5.477 4.247 1.00 92.62 119 TYR A C 1
ATOM 914 O O . TYR A 1 119 ? -12.467 5.935 3.161 1.00 92.62 119 TYR A O 1
ATOM 922 N N . LEU A 1 120 ? -12.467 4.253 4.647 1.00 93.75 120 LEU A N 1
ATOM 923 C CA . LEU A 1 120 ? -11.539 3.426 3.865 1.00 93.75 120 LEU A CA 1
ATOM 924 C C . LEU A 1 120 ? -12.208 2.719 2.679 1.00 93.75 120 LEU A C 1
ATOM 926 O O . LEU A 1 120 ? -11.654 2.740 1.580 1.00 93.75 120 LEU A O 1
ATOM 930 N N . VAL A 1 121 ? -13.402 2.146 2.857 1.00 92.06 121 VAL A N 1
ATOM 931 C CA . VAL A 1 121 ? -14.132 1.464 1.770 1.00 92.06 121 VAL A CA 1
ATOM 932 C C . VAL A 1 121 ? -14.373 2.401 0.572 1.00 92.06 121 VAL A C 1
ATOM 934 O O . VAL A 1 121 ? -13.908 2.059 -0.518 1.00 92.06 121 VAL A O 1
ATOM 937 N N . PRO A 1 122 ? -14.916 3.628 0.736 1.00 94.12 122 PRO A N 1
ATOM 938 C CA . PRO A 1 122 ? -15.106 4.550 -0.389 1.00 94.12 122 PRO A CA 1
ATOM 939 C C . PRO A 1 122 ? -13.804 4.981 -1.076 1.00 94.12 122 PRO A C 1
ATOM 941 O O . PRO A 1 122 ? -13.806 5.410 -2.231 1.00 94.12 122 PRO A O 1
ATOM 944 N N . LYS A 1 123 ? -12.664 4.927 -0.377 1.00 94.19 123 LYS A N 1
ATOM 945 C CA . LYS A 1 123 ? -11.357 5.174 -1.000 1.00 94.19 123 LYS A CA 1
ATOM 946 C C . LYS A 1 123 ? -10.900 3.991 -1.836 1.00 94.19 123 LYS A C 1
ATOM 948 O O . LYS A 1 123 ? -10.386 4.215 -2.926 1.00 94.19 123 LYS A O 1
ATOM 953 N N . ASN A 1 124 ? -11.087 2.769 -1.345 1.00 94.19 124 ASN A N 1
ATOM 954 C CA . ASN A 1 124 ? -10.719 1.563 -2.080 1.00 94.19 124 ASN A CA 1
ATOM 955 C C . ASN A 1 124 ? -11.575 1.398 -3.341 1.00 94.19 124 ASN A C 1
ATOM 957 O O . ASN A 1 124 ? -11.038 1.038 -4.382 1.00 94.19 124 ASN A O 1
ATOM 961 N N . GLU A 1 125 ? -12.860 1.756 -3.290 1.00 93.88 125 GLU A N 1
ATOM 962 C CA . GLU A 1 125 ? -13.734 1.791 -4.473 1.00 93.88 125 GLU A CA 1
ATOM 963 C C . GLU A 1 125 ? -13.192 2.733 -5.558 1.00 93.88 125 GLU A C 1
ATOM 965 O O . GLU A 1 125 ? -13.166 2.389 -6.735 1.00 93.88 125 GLU A O 1
ATOM 970 N N . LYS A 1 126 ? -12.653 3.896 -5.170 1.00 95.38 126 LYS A N 1
ATOM 971 C CA . LYS A 1 126 ? -12.002 4.829 -6.110 1.00 95.38 126 LYS A CA 1
ATOM 972 C C . LYS A 1 126 ? -10.676 4.307 -6.672 1.00 95.38 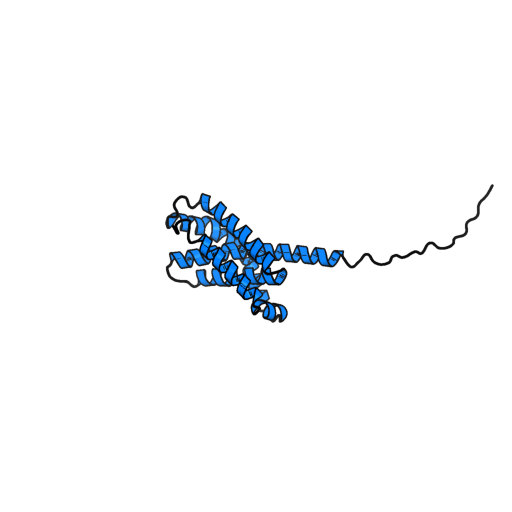126 LYS A C 1
ATOM 974 O O . LYS A 1 126 ? -10.197 4.840 -7.667 1.00 95.38 126 LYS A O 1
ATOM 979 N N . CYS A 1 127 ? -10.081 3.301 -6.039 1.00 96.25 127 CYS A N 1
ATOM 980 C CA . CYS A 1 127 ? -8.848 2.652 -6.478 1.00 96.25 127 CYS A CA 1
ATOM 981 C C . CYS A 1 127 ? -9.096 1.443 -7.388 1.00 96.25 127 CYS A C 1
ATOM 983 O O . CYS A 1 127 ? -8.143 0.893 -7.935 1.00 96.25 127 CYS A O 1
ATOM 985 N N . GLU A 1 128 ? -10.351 1.032 -7.571 1.00 94.25 128 GLU A N 1
ATOM 986 C CA . GLU A 1 128 ? -10.736 -0.131 -8.374 1.00 94.25 128 GLU A CA 1
ATOM 987 C C . GLU A 1 128 ? -10.187 -0.092 -9.816 1.00 94.25 128 GLU A C 1
ATOM 989 O O . GLU A 1 128 ? -9.597 -1.092 -10.239 1.00 94.25 128 GLU A O 1
ATOM 994 N N . PRO A 1 129 ? -10.203 1.054 -10.531 1.00 95.50 129 PRO A N 1
ATOM 995 C CA . PRO A 1 129 ? -9.580 1.141 -11.851 1.00 95.50 129 PRO A CA 1
ATOM 996 C C . PRO A 1 129 ? -8.072 0.853 -11.835 1.00 95.50 129 PRO A C 1
ATOM 998 O O . PRO A 1 129 ? -7.569 0.178 -12.730 1.00 95.50 129 PRO A O 1
ATOM 1001 N N . LEU A 1 130 ? -7.355 1.299 -10.797 1.00 95.00 130 LEU A N 1
ATOM 1002 C CA . LEU A 1 130 ? -5.917 1.044 -10.647 1.00 95.00 130 LEU A CA 1
ATOM 1003 C C . LEU A 1 130 ? -5.630 -0.419 -10.288 1.00 95.00 130 LEU A C 1
ATOM 1005 O O . LEU A 1 130 ? -4.607 -0.954 -10.704 1.00 95.00 130 LEU A O 1
ATOM 1009 N N . PHE A 1 131 ? -6.527 -1.097 -9.562 1.00 92.31 131 PHE A N 1
ATOM 1010 C CA . PHE A 1 131 ? -6.419 -2.544 -9.342 1.00 92.31 131 PHE A CA 1
ATOM 1011 C C . PHE A 1 131 ? -6.553 -3.322 -10.651 1.00 92.31 131 PHE A C 1
ATOM 1013 O O . PHE A 1 131 ? -5.760 -4.230 -10.905 1.00 92.31 131 PHE A O 1
ATOM 1020 N N . ARG A 1 132 ? -7.525 -2.956 -11.496 1.00 94.12 132 ARG A N 1
ATOM 1021 C CA . ARG A 1 132 ? -7.695 -3.572 -12.821 1.00 94.12 132 ARG A CA 1
ATOM 1022 C C . ARG A 1 132 ? -6.492 -3.319 -13.717 1.00 94.12 132 ARG A C 1
ATOM 1024 O O . ARG A 1 132 ? -6.020 -4.242 -14.376 1.00 94.12 132 ARG A O 1
ATOM 1031 N N . GLU A 1 133 ? -5.993 -2.085 -13.721 1.00 93.88 133 GLU A N 1
ATOM 1032 C CA . GLU A 1 133 ? -4.810 -1.711 -14.490 1.00 93.88 133 GLU A CA 1
ATOM 1033 C C . GLU A 1 133 ? -3.593 -2.539 -14.063 1.00 93.88 133 GLU A C 1
ATOM 1035 O O . GLU A 1 133 ? -2.960 -3.169 -14.911 1.00 93.88 133 GLU A O 1
ATOM 1040 N N . LEU A 1 134 ? -3.323 -2.611 -12.754 1.00 92.25 134 LEU A N 1
ATOM 1041 C CA . LEU A 1 134 ? -2.244 -3.427 -12.203 1.00 92.25 134 LEU A CA 1
ATOM 1042 C C . LEU A 1 134 ? -2.400 -4.895 -12.607 1.00 92.25 134 LEU A C 1
ATOM 1044 O O . LEU A 1 134 ? -1.439 -5.495 -13.071 1.00 92.25 134 LEU A O 1
ATOM 1048 N N . GLY A 1 135 ? -3.601 -5.471 -12.505 1.00 89.81 135 GLY A N 1
ATOM 1049 C CA . GLY A 1 135 ? -3.852 -6.847 -12.944 1.00 89.81 135 GLY A CA 1
ATOM 1050 C C . GLY A 1 135 ? -3.503 -7.074 -14.420 1.00 89.81 135 GLY A C 1
ATOM 1051 O O . GLY A 1 135 ? -2.896 -8.086 -14.764 1.00 89.81 135 GLY A O 1
ATOM 1052 N N . GLY A 1 136 ? -3.818 -6.109 -15.289 1.00 90.94 136 GLY A N 1
ATOM 1053 C CA . GLY A 1 136 ? -3.448 -6.148 -16.705 1.00 90.94 136 GLY A CA 1
ATOM 1054 C C . GLY A 1 136 ? -1.945 -5.990 -16.964 1.00 90.94 136 GLY A C 1
ATOM 1055 O O . GLY A 1 136 ? -1.445 -6.534 -17.947 1.00 90.94 136 GLY A O 1
ATOM 1056 N N . ILE A 1 137 ? -1.226 -5.268 -16.102 1.00 86.75 137 ILE A N 1
ATOM 1057 C CA . ILE A 1 137 ? 0.238 -5.141 -16.151 1.00 86.75 137 ILE A CA 1
ATOM 1058 C C . ILE A 1 137 ? 0.891 -6.450 -15.706 1.00 86.75 137 ILE A C 1
ATOM 1060 O O . ILE A 1 137 ? 1.698 -7.000 -16.444 1.00 86.75 137 ILE A O 1
ATOM 1064 N N . LEU A 1 138 ? 0.485 -6.989 -14.555 1.00 84.50 138 LEU A N 1
ATOM 1065 C CA . LEU A 1 138 ? 1.050 -8.216 -13.984 1.00 84.50 138 LEU A CA 1
ATOM 1066 C C . LEU A 1 138 ? 0.767 -9.464 -14.832 1.00 84.50 138 LEU A C 1
ATOM 1068 O O . LEU A 1 138 ? 1.487 -10.452 -14.739 1.00 84.50 138 LEU A O 1
ATOM 1072 N N . ALA A 1 139 ? -0.276 -9.437 -15.665 1.00 87.31 139 ALA A N 1
ATOM 1073 C CA . ALA A 1 139 ? -0.557 -10.504 -16.622 1.00 87.31 139 ALA A CA 1
ATOM 1074 C C . ALA A 1 139 ? 0.401 -10.510 -17.828 1.00 87.31 139 ALA A C 1
ATOM 1076 O O . ALA A 1 139 ? 0.459 -11.499 -18.564 1.00 87.31 139 ALA A O 1
ATOM 1077 N N . LYS A 1 140 ? 1.130 -9.415 -18.069 1.00 87.69 140 LYS A N 1
ATOM 1078 C CA . LYS A 1 140 ? 2.111 -9.323 -19.151 1.00 87.69 140 LYS A CA 1
ATOM 1079 C C . LYS A 1 140 ? 3.463 -9.806 -18.645 1.00 87.69 140 LYS A C 1
ATOM 1081 O O . LYS A 1 140 ? 3.874 -9.479 -17.539 1.00 87.69 140 LYS A O 1
ATOM 1086 N N . LYS A 1 141 ? 4.165 -10.568 -19.483 1.00 76.00 141 LYS A N 1
ATOM 1087 C CA . LYS A 1 141 ? 5.559 -10.927 -19.217 1.00 76.00 141 LYS A CA 1
ATOM 1088 C C . LYS A 1 141 ? 6.427 -9.695 -19.441 1.00 76.00 141 LYS A C 1
ATOM 1090 O O . LYS A 1 141 ? 6.513 -9.219 -20.572 1.00 76.00 141 LYS A O 1
ATOM 1095 N N . ASP A 1 142 ? 7.049 -9.211 -18.379 1.00 87.56 142 ASP A N 1
ATOM 1096 C CA . ASP A 1 142 ? 7.959 -8.073 -18.392 1.00 87.56 142 ASP A CA 1
ATOM 1097 C C . ASP A 1 142 ? 9.190 -8.451 -17.564 1.00 87.56 142 ASP A C 1
ATOM 1099 O O . ASP A 1 142 ? 9.106 -8.641 -16.352 1.00 87.56 142 ASP A O 1
ATOM 1103 N N . ALA A 1 143 ? 10.327 -8.620 -18.243 1.00 85.19 143 ALA A N 1
ATOM 1104 C CA . ALA A 1 143 ? 11.554 -9.101 -17.617 1.00 85.19 143 ALA A CA 1
ATOM 1105 C C . ALA A 1 143 ? 12.145 -8.092 -16.618 1.00 85.19 143 ALA A C 1
ATOM 1107 O O . ALA A 1 143 ? 12.764 -8.504 -15.637 1.00 85.19 143 ALA A O 1
ATOM 1108 N N . ASP A 1 144 ? 11.939 -6.791 -16.840 1.00 89.19 144 ASP A N 1
ATOM 1109 C CA . ASP A 1 144 ? 12.445 -5.741 -15.956 1.00 89.19 144 ASP A CA 1
ATOM 1110 C C . ASP A 1 144 ? 11.611 -5.687 -14.677 1.00 89.19 144 ASP A C 1
ATOM 1112 O O . ASP A 1 144 ? 12.159 -5.610 -13.575 1.00 89.19 144 ASP A O 1
ATOM 1116 N N . TRP A 1 145 ? 10.287 -5.796 -14.809 1.00 90.56 145 TRP A N 1
ATOM 1117 C CA . TRP A 1 145 ? 9.389 -5.971 -13.673 1.00 90.56 145 TRP A CA 1
ATOM 1118 C C . TRP A 1 145 ? 9.711 -7.253 -12.900 1.00 90.56 145 TRP A C 1
ATOM 1120 O O . TRP A 1 145 ? 9.847 -7.203 -11.677 1.00 90.56 145 TRP A O 1
ATOM 1130 N N . ASP A 1 146 ? 9.883 -8.382 -13.593 1.00 90.06 146 ASP A N 1
ATOM 1131 C CA . ASP A 1 146 ? 10.213 -9.672 -12.982 1.00 90.06 146 ASP A CA 1
ATOM 1132 C C . ASP A 1 146 ? 11.543 -9.624 -12.226 1.00 90.06 146 ASP A C 1
ATOM 1134 O O . ASP A 1 146 ? 11.645 -10.132 -11.106 1.00 90.06 146 ASP A O 1
ATOM 1138 N N . SER A 1 147 ? 12.550 -8.967 -12.796 1.00 92.44 147 SER A N 1
ATOM 1139 C CA . SER A 1 147 ? 13.826 -8.715 -12.129 1.00 92.44 147 SER A CA 1
ATOM 1140 C C . SER A 1 147 ? 13.637 -7.846 -10.882 1.00 92.44 147 SER A C 1
ATOM 1142 O O . SER A 1 147 ? 14.085 -8.207 -9.790 1.00 92.44 147 SER A O 1
ATOM 1144 N N . PHE A 1 148 ? 12.901 -6.737 -11.007 1.00 93.31 148 PHE A N 1
ATOM 1145 C CA . PHE A 1 148 ? 12.656 -5.817 -9.903 1.00 93.31 148 PHE A CA 1
ATOM 1146 C C . PHE A 1 148 ? 11.908 -6.482 -8.744 1.00 93.31 148 PHE A C 1
ATOM 1148 O O . PHE A 1 148 ? 12.380 -6.409 -7.611 1.00 93.31 148 PHE A O 1
ATOM 1155 N N . GLN A 1 149 ? 10.782 -7.159 -8.992 1.00 91.56 149 GLN A N 1
ATOM 1156 C CA . GLN A 1 149 ? 9.949 -7.734 -7.925 1.00 91.56 149 GLN A CA 1
ATOM 1157 C C . GLN A 1 149 ? 10.675 -8.820 -7.113 1.00 91.56 149 GLN A C 1
ATOM 1159 O O . GLN A 1 149 ? 10.363 -9.028 -5.941 1.00 91.56 149 GLN A O 1
ATOM 1164 N N . ASN A 1 150 ? 11.673 -9.476 -7.714 1.00 92.38 150 ASN A N 1
ATOM 1165 C CA . ASN A 1 150 ? 12.501 -10.491 -7.062 1.00 92.38 150 ASN A CA 1
ATOM 1166 C C . ASN A 1 150 ? 13.775 -9.922 -6.406 1.00 92.38 150 ASN A C 1
ATOM 1168 O O . ASN A 1 150 ? 14.479 -10.650 -5.696 1.00 92.38 150 ASN A O 1
ATOM 1172 N N . SER A 1 151 ? 14.066 -8.634 -6.609 1.00 93.94 151 SER A N 1
ATOM 1173 C CA . SER A 1 151 ? 15.243 -7.961 -6.058 1.00 93.94 151 SER A CA 1
ATOM 1174 C C . SER A 1 151 ? 15.177 -7.792 -4.536 1.00 93.94 151 SER A C 1
ATOM 1176 O O . SER A 1 151 ? 14.106 -7.734 -3.924 1.00 93.94 151 SER A O 1
ATOM 1178 N N . ASP A 1 152 ? 16.340 -7.644 -3.900 1.00 96.44 152 ASP A N 1
ATOM 1179 C CA . ASP A 1 152 ? 16.412 -7.370 -2.460 1.00 96.44 152 ASP A CA 1
ATOM 1180 C C . ASP A 1 152 ? 15.866 -5.983 -2.100 1.00 96.44 152 ASP A C 1
ATOM 1182 O O . ASP A 1 152 ? 15.293 -5.800 -1.026 1.00 96.44 152 ASP A O 1
ATOM 1186 N N . GLN A 1 153 ? 15.945 -5.028 -3.030 1.00 94.25 153 GLN A N 1
ATOM 1187 C CA . GLN A 1 153 ? 15.333 -3.710 -2.878 1.00 94.25 153 GLN A CA 1
ATOM 1188 C C . GLN A 1 153 ? 13.802 -3.801 -2.791 1.00 94.25 153 GLN A C 1
ATOM 1190 O O . GLN A 1 153 ? 13.199 -3.174 -1.920 1.00 94.25 153 GLN A O 1
ATOM 1195 N N . ALA A 1 154 ? 13.164 -4.621 -3.632 1.00 92.94 154 ALA A N 1
ATOM 1196 C CA . ALA A 1 154 ? 11.719 -4.851 -3.577 1.00 92.94 154 ALA A CA 1
ATOM 1197 C C . ALA A 1 154 ? 11.290 -5.561 -2.282 1.00 92.94 154 ALA A C 1
ATOM 1199 O O . ALA A 1 154 ? 10.284 -5.189 -1.667 1.00 92.94 154 ALA A O 1
ATOM 1200 N N . LYS A 1 155 ? 12.075 -6.540 -1.813 1.00 95.44 155 LYS A N 1
ATOM 1201 C CA . LYS A 1 155 ? 11.831 -7.206 -0.522 1.00 95.44 155 LYS A CA 1
ATOM 1202 C C . LYS A 1 155 ? 11.922 -6.221 0.643 1.00 95.44 155 LYS A C 1
ATOM 1204 O O . LYS A 1 155 ? 11.042 -6.211 1.506 1.00 95.44 155 LYS A O 1
ATOM 1209 N N . GLU A 1 156 ? 12.948 -5.374 0.660 1.00 96.69 156 GLU A N 1
ATOM 1210 C CA . GLU A 1 156 ? 13.143 -4.377 1.715 1.00 96.69 156 GLU A CA 1
ATOM 1211 C C . GLU A 1 156 ? 12.059 -3.288 1.669 1.00 96.69 156 GLU A C 1
ATOM 1213 O O . GLU A 1 156 ? 11.522 -2.909 2.714 1.00 96.69 156 GLU A O 1
ATOM 1218 N N . LEU A 1 157 ? 11.641 -2.845 0.477 1.00 96.44 157 LEU A N 1
ATOM 1219 C CA . LEU A 1 157 ? 10.481 -1.965 0.303 1.00 96.44 157 LEU A CA 1
ATOM 1220 C C . LEU A 1 157 ? 9.234 -2.568 0.956 1.00 96.44 157 LEU A C 1
ATOM 1222 O O . LEU A 1 157 ? 8.585 -1.926 1.786 1.00 96.44 157 LEU A O 1
ATOM 1226 N N . MET A 1 158 ? 8.916 -3.819 0.623 1.00 96.50 158 MET A N 1
ATOM 1227 C CA . MET A 1 158 ? 7.706 -4.472 1.118 1.00 96.50 158 MET A CA 1
ATOM 1228 C C . MET A 1 158 ? 7.733 -4.748 2.610 1.00 96.50 158 MET A C 1
ATOM 1230 O O . MET A 1 158 ? 6.706 -4.601 3.281 1.00 96.50 158 MET A O 1
ATOM 1234 N N . LYS A 1 159 ? 8.897 -5.090 3.155 1.00 95.44 159 LYS A N 1
ATOM 1235 C CA . LYS A 1 159 ? 9.104 -5.202 4.598 1.00 95.44 159 LYS A CA 1
ATOM 1236 C C . LYS A 1 159 ? 8.802 -3.875 5.296 1.00 95.44 159 LYS A C 1
ATOM 1238 O O . LYS A 1 159 ? 8.004 -3.856 6.236 1.00 95.44 159 LYS A O 1
ATOM 1243 N N . ASN A 1 160 ? 9.350 -2.766 4.798 1.00 94.62 160 ASN A N 1
ATOM 1244 C CA . ASN A 1 160 ? 9.137 -1.437 5.375 1.00 94.62 160 ASN A CA 1
ATOM 1245 C C . ASN A 1 160 ? 7.679 -0.964 5.261 1.00 94.62 160 ASN A C 1
ATOM 1247 O O . ASN A 1 160 ? 7.121 -0.426 6.221 1.00 94.62 160 ASN A O 1
ATOM 1251 N N . 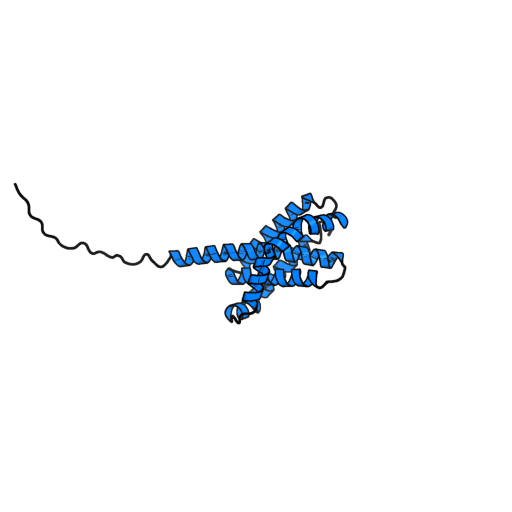ILE A 1 161 ? 7.024 -1.212 4.126 1.00 94.31 161 ILE A N 1
ATOM 1252 C CA . ILE A 1 161 ? 5.601 -0.903 3.922 1.00 94.31 161 ILE A CA 1
ATOM 1253 C C . ILE A 1 161 ? 4.713 -1.723 4.857 1.00 94.31 161 ILE A C 1
ATOM 1255 O O . ILE A 1 161 ? 3.831 -1.170 5.520 1.00 94.31 161 ILE A O 1
ATOM 1259 N N . THR A 1 162 ? 4.979 -3.025 4.971 1.00 90.44 162 THR A N 1
ATOM 1260 C CA . THR A 1 162 ? 4.242 -3.925 5.867 1.00 90.44 162 THR A CA 1
ATOM 1261 C C . THR A 1 162 ? 4.399 -3.504 7.325 1.00 90.44 162 THR A C 1
ATOM 1263 O O . THR A 1 162 ? 3.419 -3.473 8.070 1.00 90.44 162 THR A O 1
ATOM 1266 N N . GLN A 1 163 ? 5.613 -3.142 7.744 1.00 89.50 163 GLN A N 1
ATOM 1267 C CA . GLN A 1 163 ? 5.870 -2.644 9.093 1.00 89.50 163 GLN A CA 1
ATOM 1268 C C . GLN A 1 163 ? 5.102 -1.345 9.367 1.00 89.50 163 GLN A C 1
ATOM 1270 O O . GLN A 1 163 ? 4.420 -1.246 10.387 1.00 89.50 163 GLN A O 1
ATOM 1275 N N . SER A 1 164 ? 5.141 -0.389 8.436 1.00 86.69 164 SER A N 1
ATOM 1276 C CA . SER A 1 164 ? 4.400 0.874 8.542 1.00 86.69 164 SER A CA 1
ATOM 1277 C C . SER A 1 164 ? 2.883 0.637 8.635 1.00 86.69 164 SER A C 1
ATOM 1279 O O . SER A 1 164 ? 2.198 1.244 9.453 1.00 86.69 164 SER A O 1
ATOM 1281 N N . ALA A 1 165 ? 2.336 -0.308 7.861 1.00 86.44 165 ALA A N 1
ATOM 1282 C CA . ALA A 1 165 ? 0.929 -0.729 7.933 1.00 86.44 165 ALA A CA 1
ATOM 1283 C C . ALA A 1 165 ? 0.528 -1.293 9.291 1.00 86.44 165 ALA A C 1
ATOM 1285 O O . ALA A 1 165 ? -0.474 -0.864 9.862 1.00 86.44 165 ALA A O 1
ATOM 1286 N N . LYS A 1 166 ? 1.335 -2.193 9.850 1.00 81.69 166 LYS A N 1
ATOM 1287 C CA . LYS A 1 166 ? 1.064 -2.772 11.169 1.00 81.69 166 LYS A CA 1
ATOM 1288 C C . LYS A 1 166 ? 1.087 -1.717 12.278 1.00 81.69 166 LYS A C 1
ATOM 1290 O O . LYS A 1 166 ? 0.207 -1.724 13.134 1.00 81.69 166 LYS A O 1
ATOM 1295 N N . GLN A 1 167 ? 2.030 -0.774 12.228 1.00 79.06 167 GLN A N 1
ATOM 1296 C CA . GLN A 1 167 ? 2.131 0.326 13.199 1.00 79.06 167 GLN A CA 1
ATOM 1297 C C . GLN A 1 167 ? 0.925 1.274 13.188 1.00 79.06 167 GLN A C 1
ATOM 1299 O O . GLN A 1 167 ? 0.680 1.964 14.173 1.00 79.06 167 GLN A O 1
ATOM 1304 N N . MET A 1 168 ? 0.166 1.331 12.093 1.00 71.56 168 MET A N 1
ATOM 1305 C CA . MET A 1 168 ? -1.060 2.124 12.044 1.00 71.56 168 MET A CA 1
ATOM 1306 C C . MET A 1 168 ? -2.207 1.476 12.845 1.00 71.56 168 MET A C 1
ATOM 1308 O O . MET A 1 168 ? -3.076 2.179 13.355 1.00 71.56 168 MET A O 1
ATOM 1312 N N . ILE A 1 169 ? -2.214 0.146 12.948 1.00 68.06 169 ILE A N 1
ATOM 1313 C CA . ILE A 1 169 ? -3.339 -0.644 13.478 1.00 68.06 169 ILE A CA 1
ATOM 1314 C C . ILE A 1 169 ? -3.173 -0.928 14.960 1.00 68.06 169 ILE A C 1
ATOM 1316 O O . ILE A 1 169 ? -4.148 -0.919 15.711 1.00 68.06 169 ILE A O 1
ATOM 1320 N N . VAL A 1 170 ? -1.932 -1.130 15.393 1.00 57.84 170 VAL A N 1
ATOM 1321 C CA . VAL A 1 170 ? -1.586 -1.118 16.810 1.00 57.84 170 VAL A CA 1
ATOM 1322 C C . VAL A 1 170 ? -1.612 0.349 17.246 1.00 57.84 170 VAL A C 1
ATOM 1324 O O . VAL A 1 170 ? -0.622 1.064 17.114 1.00 57.84 170 VAL A O 1
ATOM 1327 N N . GLY A 1 171 ? -2.782 0.846 17.660 1.00 48.91 171 GLY A N 1
ATOM 1328 C CA . GLY A 1 171 ? -2.931 2.202 18.195 1.00 48.91 171 GLY A CA 1
ATOM 1329 C C . GLY A 1 171 ? -1.909 2.481 19.306 1.00 48.91 171 GLY A C 1
ATOM 1330 O O . GLY A 1 171 ? -1.373 1.548 19.899 1.00 48.91 171 GLY A O 1
ATOM 1331 N N . LYS A 1 172 ? -1.623 3.764 19.589 1.00 40.50 172 LYS A N 1
ATOM 1332 C CA . LYS A 1 172 ? -0.806 4.194 20.743 1.00 40.50 172 LYS A CA 1
ATOM 1333 C C . LYS A 1 172 ? -1.340 3.521 22.018 1.00 40.50 172 LYS A C 1
ATOM 1335 O O . LYS A 1 172 ? -2.301 4.032 22.566 1.00 40.50 172 LYS A O 1
ATOM 1340 N N . ASN A 1 173 ? -0.784 2.372 22.394 1.00 40.34 173 ASN A N 1
ATOM 1341 C CA . ASN A 1 173 ? -0.868 1.676 23.685 1.00 40.34 173 ASN A CA 1
ATOM 1342 C C . ASN A 1 173 ? -0.003 0.401 23.607 1.00 40.34 173 ASN A C 1
ATOM 1344 O O . ASN A 1 173 ? -0.436 -0.715 23.879 1.00 40.34 173 ASN A O 1
ATOM 1348 N N . SER A 1 174 ? 1.251 0.573 23.189 1.00 35.06 174 SER A N 1
ATOM 1349 C CA . SER A 1 174 ? 2.335 -0.361 23.512 1.00 35.06 174 SER A CA 1
ATOM 1350 C C . SER A 1 174 ? 3.319 0.383 24.406 1.00 35.06 174 SER A C 1
ATOM 1352 O O . SER A 1 174 ? 4.413 0.731 23.968 1.00 35.06 174 SER A O 1
ATOM 1354 N N . ASN A 1 175 ? 2.801 0.780 25.570 1.00 32.34 175 ASN A N 1
ATOM 1355 C CA . ASN A 1 175 ? 3.454 1.014 26.861 1.00 32.34 175 ASN A CA 1
ATOM 1356 C C . ASN A 1 175 ? 2.451 1.697 27.788 1.00 32.34 175 ASN A C 1
ATOM 1358 O O . ASN A 1 175 ? 1.952 2.776 27.397 1.00 32.34 175 ASN A O 1
#